Protein AF-A0A2S2PI13-F1 (afdb_monomer)

Sec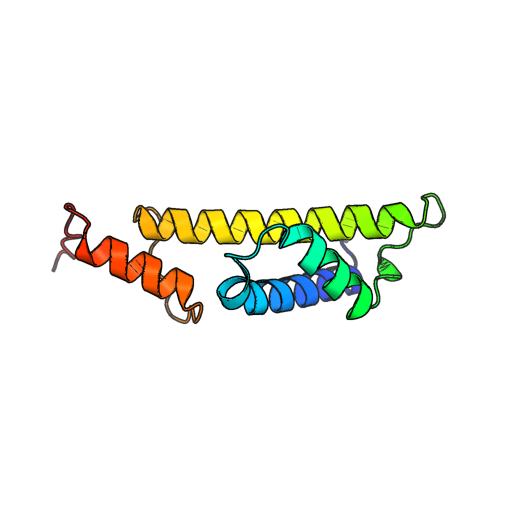ondary structure (DSSP, 8-state):
--PSPHHHHHHHHHHHHHHHHHHHHHTTSTTHHHHHHHHHHHHS--GGG--TTS-HHHHHHHHHHHHHHHHHHHHHHHHHHHTTSSPPPTT---HHHHHHHHHHHHH-SS------

Foldseek 3Di:
DPPDDPVVVVLLVVLLVVLLVCCLPCVVPDPVLVVSLVVSVVPDDLVVQDDPVDDPVSSSVVSSVSSVVSNVVVVVLLVCLLVVVDDDDDPDPRVSSVVSNVNCCVPPPDDPPPDD

Radius of gyration: 17.88 Å; Cα contacts (8 Å, |Δi|>4): 75; chains: 1; bounding box: 48×21×48 Å

Solvent-accessible surface area (backbone atoms only — not comparable to full-atom values): 6986 Å² total; per-residue (Å²): 133,88,75,76,52,71,67,58,53,51,51,53,49,53,51,50,53,52,51,63,65,45,40,75,80,42,70,86,48,87,63,46,66,62,53,51,37,54,51,47,64,72,74,42,88,55,70,87,56,57,46,97,93,50,61,81,62,49,34,55,49,53,48,42,54,54,48,50,51,53,53,51,51,52,54,51,49,37,53,28,18,46,67,62,77,40,79,86,58,92,87,69,79,54,64,57,50,50,49,26,36,52,49,24,67,73,69,45,89,72,72,80,75,75,77,130

Structure (mmCIF, N/CA/C/O backbone):
data_AF-A0A2S2PI13-F1
#
_entry.id   AF-A0A2S2PI13-F1
#
loop_
_atom_site.group_PDB
_atom_site.id
_atom_site.type_symbol
_atom_site.label_atom_id
_atom_site.label_alt_id
_atom_site.label_comp_id
_atom_site.label_asym_id
_atom_site.label_entity_id
_atom_site.label_seq_id
_atom_site.pdbx_PDB_ins_code
_atom_site.Cartn_x
_atom_site.Cartn_y
_atom_site.Cartn_z
_atom_site.occupancy
_atom_site.B_iso_or_equiv
_atom_site.auth_seq_id
_atom_site.auth_comp_id
_atom_site.auth_asym_id
_atom_site.auth_atom_id
_atom_site.pdbx_PDB_model_num
ATOM 1 N N . LEU A 1 1 ? -10.582 -1.762 -27.169 1.00 46.69 1 LEU A N 1
ATOM 2 C CA . LEU A 1 1 ? -9.377 -1.408 -26.379 1.00 46.69 1 LEU A CA 1
ATOM 3 C C . LEU A 1 1 ? -9.307 -2.293 -25.131 1.00 46.69 1 LEU A C 1
ATOM 5 O O . LEU A 1 1 ? -10.046 -2.048 -24.188 1.00 46.69 1 LEU A O 1
ATOM 9 N N . LYS A 1 2 ? -8.487 -3.358 -25.120 1.00 56.34 2 LYS A N 1
ATOM 10 C CA . LYS A 1 2 ? -8.258 -4.179 -23.910 1.00 56.34 2 LYS A CA 1
ATOM 11 C C . LYS A 1 2 ? -7.156 -3.530 -23.069 1.00 56.34 2 LYS A C 1
ATOM 13 O O . LYS A 1 2 ? -6.013 -3.971 -23.063 1.00 56.34 2 LYS A O 1
ATOM 18 N N . TYR A 1 3 ? -7.515 -2.426 -22.426 1.00 60.00 3 TYR A N 1
ATOM 19 C CA . TYR A 1 3 ? -6.678 -1.706 -21.476 1.00 60.00 3 TYR A CA 1
ATOM 20 C C . TYR A 1 3 ? -7.079 -2.096 -20.042 1.00 60.00 3 TYR A C 1
ATOM 22 O O . TYR A 1 3 ? -8.279 -2.211 -19.783 1.00 60.00 3 TYR A O 1
ATOM 30 N N . PRO A 1 4 ? -6.141 -2.269 -19.094 1.00 72.38 4 PRO A N 1
ATOM 31 C CA . PRO A 1 4 ? -4.697 -2.422 -19.269 1.00 72.38 4 PRO A CA 1
ATOM 32 C C . PRO A 1 4 ? -4.262 -3.890 -19.478 1.00 72.38 4 PRO A C 1
ATOM 34 O O . PRO A 1 4 ? -4.993 -4.838 -19.163 1.00 72.38 4 PRO A O 1
ATOM 37 N N . ALA A 1 5 ? -3.037 -4.075 -19.989 1.00 82.50 5 ALA A N 1
ATOM 38 C CA . ALA A 1 5 ? -2.420 -5.383 -20.222 1.00 82.50 5 ALA A CA 1
ATOM 39 C C . ALA A 1 5 ? -2.393 -6.253 -18.948 1.00 82.50 5 ALA A C 1
ATOM 41 O O . ALA A 1 5 ?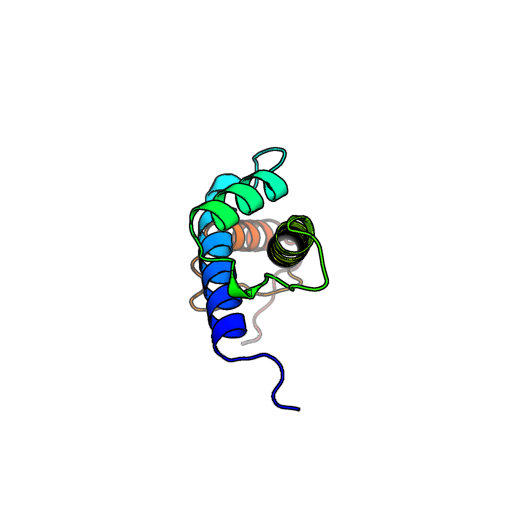 -2.300 -5.751 -17.826 1.00 82.50 5 ALA A O 1
ATOM 42 N N . GLN A 1 6 ? -2.463 -7.580 -19.103 1.00 85.38 6 GLN A N 1
ATOM 43 C CA . GLN A 1 6 ? -2.479 -8.516 -17.968 1.00 85.38 6 GLN A CA 1
ATOM 44 C C . GLN A 1 6 ? -1.258 -8.353 -17.055 1.00 85.38 6 GLN A C 1
ATOM 46 O O . GLN A 1 6 ? -1.407 -8.366 -15.837 1.00 85.38 6 GLN A O 1
ATOM 51 N N . GLN A 1 7 ? -0.077 -8.146 -17.634 1.00 84.38 7 GLN A N 1
ATOM 52 C CA . GLN A 1 7 ? 1.162 -7.970 -16.882 1.00 84.38 7 GLN A CA 1
ATOM 53 C C . GLN A 1 7 ? 1.123 -6.716 -15.992 1.00 84.38 7 GLN A C 1
ATOM 55 O O . GLN A 1 7 ? 1.387 -6.813 -14.797 1.00 84.38 7 GLN A O 1
ATOM 60 N N . PHE A 1 8 ? 0.639 -5.587 -16.523 1.00 86.31 8 PHE A N 1
ATOM 61 C CA . PHE A 1 8 ? 0.435 -4.364 -15.741 1.00 86.31 8 PHE A CA 1
ATOM 62 C C . PHE A 1 8 ? -0.528 -4.588 -14.568 1.00 86.31 8 PHE A C 1
ATOM 64 O O . PHE A 1 8 ? -0.237 -4.199 -13.439 1.00 86.31 8 PHE A O 1
ATOM 71 N N . ARG A 1 9 ? -1.659 -5.271 -14.802 1.00 88.62 9 ARG A N 1
ATOM 72 C CA . ARG A 1 9 ? -2.616 -5.600 -13.729 1.00 88.62 9 ARG A CA 1
ATOM 73 C C . ARG A 1 9 ? -1.979 -6.459 -12.639 1.00 88.62 9 ARG A C 1
ATOM 75 O O . ARG A 1 9 ? -2.224 -6.216 -11.461 1.00 88.62 9 ARG A O 1
ATOM 82 N N . LEU A 1 10 ? -1.151 -7.432 -13.021 1.00 90.44 10 LEU A N 1
ATOM 83 C CA . LEU A 1 10 ? -0.417 -8.275 -12.077 1.00 90.44 10 LEU A CA 1
ATOM 84 C C . LEU A 1 10 ? 0.603 -7.466 -11.268 1.00 90.44 10 LEU A C 1
ATOM 86 O O . LEU A 1 10 ? 0.679 -7.647 -10.055 1.00 90.44 10 LEU A O 1
ATOM 90 N N . LEU A 1 11 ? 1.349 -6.560 -11.906 1.00 91.00 11 LEU A N 1
ATOM 91 C CA . LEU A 1 11 ? 2.292 -5.675 -11.221 1.00 91.00 11 LEU A CA 1
ATOM 92 C C . LEU A 1 11 ? 1.572 -4.784 -10.201 1.00 91.00 11 LEU A C 1
ATOM 94 O O . LEU A 1 11 ? 1.926 -4.791 -9.024 1.00 91.00 11 LEU A O 1
ATOM 98 N N . VAL A 1 12 ? 0.515 -4.082 -10.620 1.00 91.62 12 VAL A N 1
ATOM 99 C CA . VAL A 1 12 ? -0.274 -3.215 -9.729 1.00 91.62 12 VAL A CA 1
ATOM 100 C C . VAL A 1 12 ? -0.885 -4.013 -8.579 1.00 91.62 12 VAL A C 1
ATOM 102 O O . VAL A 1 12 ? -0.864 -3.553 -7.440 1.00 91.62 12 VAL A O 1
ATOM 105 N N . HIS A 1 13 ? -1.385 -5.224 -8.837 1.00 92.88 13 HIS A N 1
ATOM 106 C CA . HIS A 1 13 ? -1.921 -6.084 -7.784 1.00 92.88 13 HIS A CA 1
ATOM 107 C C . HIS A 1 13 ? -0.848 -6.482 -6.760 1.00 92.88 13 HIS A C 1
ATOM 109 O O . HIS A 1 13 ? -1.093 -6.389 -5.559 1.00 92.88 13 HIS A O 1
ATOM 115 N N . LYS A 1 14 ? 0.355 -6.865 -7.209 1.00 94.25 14 LYS A N 1
ATOM 116 C CA . LYS A 1 14 ? 1.482 -7.180 -6.316 1.00 94.25 14 LYS A CA 1
ATOM 117 C C . LYS A 1 14 ? 1.880 -5.976 -5.459 1.00 94.25 14 LYS A C 1
ATOM 119 O O . LYS A 1 14 ? 2.040 -6.127 -4.250 1.00 94.25 14 LYS A O 1
ATOM 124 N N . ILE A 1 15 ? 1.957 -4.787 -6.062 1.00 94.56 15 ILE A N 1
ATOM 125 C CA . ILE A 1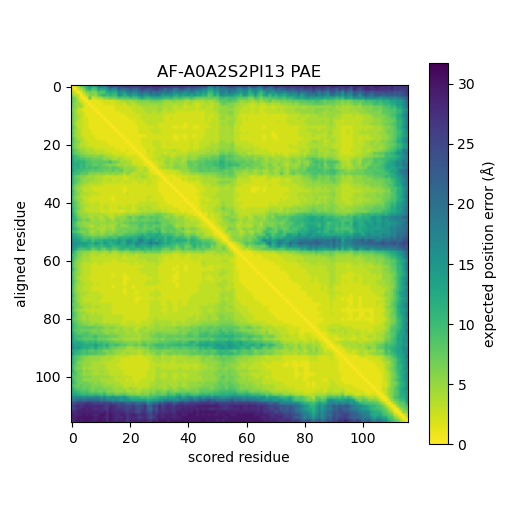 15 ? 2.222 -3.531 -5.346 1.00 94.56 15 ILE A CA 1
ATOM 126 C C . ILE A 1 15 ? 1.124 -3.267 -4.310 1.00 94.56 15 ILE A C 1
ATOM 128 O O . ILE A 1 15 ? 1.428 -2.964 -3.162 1.00 94.56 15 ILE A O 1
ATOM 132 N N . MET A 1 16 ? -0.148 -3.429 -4.681 1.00 93.81 16 MET A N 1
ATOM 133 C CA . MET A 1 16 ? -1.286 -3.230 -3.782 1.00 93.81 16 MET A CA 1
ATOM 134 C C . MET A 1 16 ? -1.244 -4.171 -2.575 1.00 93.81 16 MET A C 1
ATOM 136 O O . MET A 1 16 ? -1.435 -3.717 -1.447 1.00 93.81 16 MET A O 1
ATOM 140 N N . VAL A 1 17 ? -0.969 -5.459 -2.794 1.00 94.44 17 VAL A N 1
ATOM 141 C CA . VAL A 1 17 ? -0.835 -6.445 -1.711 1.00 94.44 17 VAL A CA 1
ATOM 142 C C . VAL A 1 17 ? 0.333 -6.083 -0.797 1.00 94.44 17 VAL A C 1
ATOM 144 O O . VAL A 1 17 ? 0.157 -6.049 0.419 1.00 94.44 17 VAL A O 1
ATOM 147 N N . TYR A 1 18 ? 1.493 -5.757 -1.369 1.00 95.19 18 TYR A N 1
ATOM 148 C CA . TYR A 1 18 ? 2.676 -5.376 -0.602 1.00 95.19 18 TYR A CA 1
ATOM 149 C C . TYR A 1 18 ? 2.425 -4.129 0.250 1.00 95.19 18 TYR A C 1
ATOM 151 O O . TYR A 1 18 ? 2.573 -4.169 1.469 1.00 95.19 18 TYR A O 1
ATOM 159 N N . VAL A 1 19 ? 1.967 -3.037 -0.367 1.00 93.94 19 VAL A N 1
ATOM 160 C CA . VAL A 1 19 ? 1.669 -1.778 0.327 1.00 93.94 19 VAL A CA 1
ATO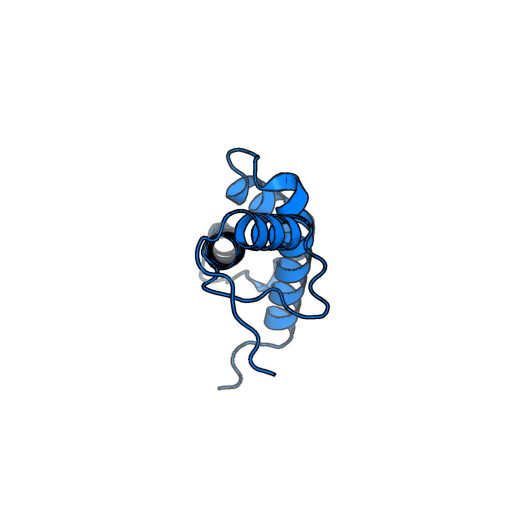M 161 C C . VAL A 1 19 ? 0.620 -1.999 1.418 1.00 93.94 19 VAL A C 1
ATOM 163 O O . VAL A 1 19 ? 0.807 -1.541 2.542 1.00 93.94 19 VAL A O 1
ATOM 166 N N . GLY A 1 20 ? -0.441 -2.762 1.138 1.00 92.56 20 GLY A N 1
ATOM 167 C CA . GLY A 1 20 ? -1.471 -3.093 2.125 1.00 92.56 20 GLY A CA 1
ATOM 168 C C . GLY A 1 20 ? -0.944 -3.864 3.342 1.00 92.56 20 GLY A C 1
ATOM 169 O O . GLY A 1 20 ? -1.440 -3.660 4.446 1.00 92.56 20 GLY A O 1
ATOM 170 N N . GLN A 1 21 ? 0.076 -4.709 3.168 1.00 92.81 21 GLN A N 1
ATOM 171 C CA . GLN A 1 21 ? 0.736 -5.418 4.271 1.00 92.81 21 GLN A CA 1
ATOM 172 C C . GLN A 1 21 ? 1.679 -4.512 5.077 1.00 92.81 21 GLN A C 1
ATOM 174 O O . GLN A 1 21 ? 1.793 -4.683 6.289 1.00 92.81 21 GLN A O 1
ATOM 179 N N . GLN A 1 22 ? 2.343 -3.552 4.426 1.00 93.12 22 GLN A N 1
ATOM 180 C CA . GLN A 1 22 ? 3.295 -2.646 5.081 1.00 93.12 22 GLN A CA 1
ATOM 181 C C . GLN A 1 22 ? 2.618 -1.478 5.809 1.00 93.12 22 GLN A C 1
ATOM 183 O O . GLN A 1 22 ? 3.144 -0.969 6.796 1.00 93.12 22 GLN A O 1
ATOM 188 N N . LEU A 1 23 ? 1.457 -1.025 5.333 1.00 92.19 23 LEU A N 1
ATOM 189 C CA . LEU A 1 23 ? 0.797 0.168 5.862 1.00 92.19 23 LEU A CA 1
ATOM 190 C C . LEU A 1 23 ? 0.483 0.087 7.363 1.00 92.19 23 LEU A C 1
ATOM 192 O O . LEU A 1 23 ? 0.864 1.016 8.073 1.00 92.19 23 LEU A O 1
ATOM 196 N N . PRO A 1 24 ? -0.115 -0.996 7.895 1.00 91.25 24 PRO A N 1
ATOM 197 C CA . PRO A 1 24 ? -0.423 -1.080 9.320 1.00 91.25 24 PRO A CA 1
ATOM 198 C C . PRO A 1 24 ? 0.792 -0.937 10.245 1.00 91.25 24 PRO A C 1
ATOM 200 O O . PRO A 1 24 ? 0.649 -0.428 11.354 1.00 91.25 24 PRO A O 1
ATOM 203 N N . SER A 1 25 ? 1.974 -1.385 9.810 1.00 89.25 25 SER A N 1
ATOM 204 C CA . SER A 1 25 ? 3.201 -1.327 10.609 1.00 89.25 25 SER A CA 1
ATOM 205 C C . SER A 1 25 ? 3.998 -0.045 10.390 1.00 89.25 25 SER A C 1
ATOM 207 O O . SER A 1 25 ? 4.642 0.418 11.325 1.00 89.25 25 SER A O 1
ATOM 209 N N . LYS A 1 26 ? 3.951 0.554 9.195 1.00 86.81 26 LYS A N 1
ATOM 210 C CA . LYS A 1 26 ? 4.792 1.707 8.835 1.00 86.81 26 LYS A CA 1
ATOM 211 C C . LYS A 1 26 ? 4.053 3.045 8.794 1.00 86.81 26 LYS A C 1
ATOM 213 O O . LYS A 1 26 ? 4.713 4.070 8.691 1.00 86.81 26 LYS A O 1
ATOM 218 N N . CYS A 1 27 ? 2.717 3.096 8.873 1.00 82.81 27 CYS A N 1
ATOM 219 C CA . CYS A 1 27 ? 1.946 4.327 8.599 1.00 82.81 27 CYS A CA 1
ATOM 220 C C . CYS A 1 27 ? 2.319 5.553 9.449 1.00 82.81 27 CYS A C 1
ATOM 222 O O . CYS A 1 27 ? 1.992 6.673 9.070 1.00 82.81 27 CYS A O 1
ATOM 224 N N . HIS A 1 28 ? 2.965 5.352 10.597 1.00 81.00 28 HIS A N 1
ATOM 225 C CA . HIS A 1 28 ? 3.421 6.417 11.487 1.00 81.00 28 HIS A CA 1
ATOM 226 C C . HIS A 1 28 ? 4.771 7.030 11.068 1.00 81.00 28 HIS A C 1
ATOM 228 O O . HIS A 1 28 ? 5.161 8.067 11.598 1.00 81.00 28 HIS A O 1
ATOM 234 N N . SER A 1 29 ? 5.498 6.403 10.141 1.00 85.56 29 SER A N 1
ATOM 235 C CA . SER A 1 29 ? 6.805 6.866 9.685 1.00 85.56 29 SER A CA 1
ATOM 236 C C . SER A 1 29 ? 6.678 8.090 8.774 1.00 85.56 29 SER A C 1
ATOM 238 O O . SER A 1 29 ? 5.958 8.078 7.770 1.00 85.56 29 SER A O 1
ATOM 240 N N . LEU A 1 30 ? 7.431 9.145 9.094 1.00 84.62 30 LEU A N 1
ATOM 241 C CA . LEU A 1 30 ? 7.597 10.296 8.207 1.00 84.62 30 LEU A CA 1
ATOM 242 C C . LEU A 1 30 ? 8.212 9.839 6.876 1.00 84.62 30 LEU A C 1
ATOM 244 O O . LEU A 1 30 ? 9.137 9.033 6.854 1.00 84.62 30 LEU A O 1
ATOM 248 N N . GLY A 1 31 ? 7.685 10.345 5.760 1.00 86.00 31 GLY A N 1
ATOM 249 C CA . GLY A 1 31 ? 8.197 10.000 4.430 1.00 86.00 31 GLY A CA 1
ATOM 250 C C . GLY A 1 31 ? 7.834 8.593 3.934 1.00 86.00 31 GLY A C 1
ATOM 251 O O . GLY A 1 31 ? 8.459 8.113 2.990 1.00 86.00 31 GLY A O 1
ATOM 252 N N . ILE A 1 32 ? 6.812 7.935 4.505 1.00 88.94 32 ILE A N 1
ATOM 253 C CA . ILE A 1 32 ? 6.393 6.579 4.096 1.00 88.94 32 ILE A CA 1
ATOM 254 C C . ILE A 1 32 ? 6.174 6.422 2.583 1.00 88.94 32 ILE A C 1
ATOM 256 O O . ILE A 1 32 ? 6.484 5.373 2.028 1.00 88.94 32 ILE A O 1
ATOM 260 N N . GLY A 1 33 ? 5.667 7.452 1.900 1.00 88.31 33 GLY A N 1
ATOM 261 C CA . GLY A 1 33 ? 5.447 7.400 0.455 1.00 88.31 33 GLY A CA 1
ATOM 262 C C . GLY A 1 33 ? 6.737 7.139 -0.322 1.00 88.31 33 GLY A C 1
ATOM 263 O O . GLY A 1 33 ? 6.774 6.233 -1.149 1.00 88.31 33 GLY A O 1
ATOM 264 N N . ASP A 1 34 ? 7.804 7.884 -0.028 1.00 90.25 34 ASP A N 1
ATOM 265 C CA . ASP A 1 34 ? 9.086 7.715 -0.717 1.00 90.25 34 ASP A CA 1
ATOM 266 C C . ASP A 1 34 ? 9.800 6.425 -0.272 1.00 90.25 34 ASP A C 1
ATOM 268 O O . ASP A 1 34 ? 10.421 5.757 -1.099 1.00 90.25 34 ASP A O 1
ATOM 272 N N . LEU A 1 35 ? 9.637 6.013 0.992 1.00 92.06 35 LEU A N 1
ATOM 273 C CA . LEU A 1 35 ? 10.128 4.720 1.484 1.00 92.06 35 LEU A CA 1
ATOM 274 C C . LEU A 1 35 ? 9.501 3.556 0.704 1.00 92.06 35 LEU A C 1
ATOM 276 O O . LEU A 1 35 ? 10.222 2.723 0.158 1.00 92.06 35 LEU A O 1
ATOM 280 N N . LEU A 1 36 ? 8.172 3.537 0.576 1.00 93.44 36 LEU A N 1
ATOM 281 C CA . LEU A 1 36 ? 7.458 2.506 -0.179 1.00 93.44 36 LEU A CA 1
ATOM 282 C C . LEU A 1 36 ? 7.813 2.538 -1.670 1.00 93.44 36 LEU A C 1
ATOM 284 O O . LEU A 1 36 ? 7.894 1.481 -2.289 1.00 93.44 36 LEU A O 1
ATOM 288 N N . VAL A 1 37 ? 8.037 3.722 -2.258 1.00 93.19 37 VAL A N 1
ATOM 289 C CA . VAL A 1 37 ? 8.492 3.843 -3.656 1.00 93.19 37 VAL A CA 1
ATOM 290 C C . VAL A 1 37 ? 9.826 3.143 -3.843 1.00 93.19 37 VAL A C 1
ATOM 292 O O . VAL A 1 37 ? 9.962 2.347 -4.770 1.00 93.19 37 VAL A O 1
ATOM 295 N N . ASN A 1 38 ? 10.790 3.404 -2.964 1.00 92.12 38 ASN A N 1
ATOM 296 C CA . ASN A 1 38 ? 12.108 2.789 -3.054 1.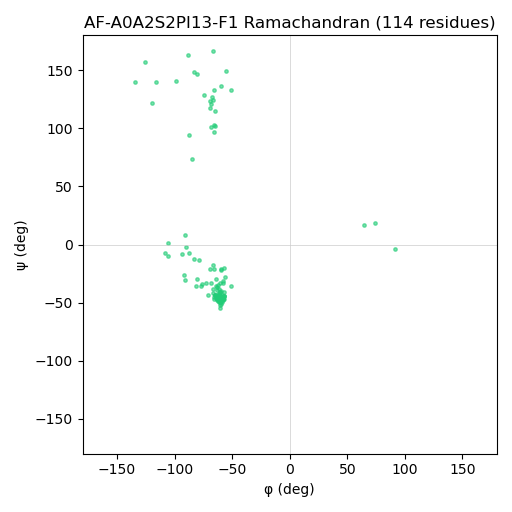00 92.12 38 ASN A CA 1
ATOM 297 C C . ASN A 1 38 ? 12.032 1.267 -2.850 1.00 92.12 38 ASN A C 1
ATOM 299 O O . ASN A 1 38 ? 12.619 0.524 -3.632 1.00 92.12 38 ASN A O 1
ATOM 303 N N . GLU A 1 39 ? 11.255 0.797 -1.868 1.00 93.31 39 GLU A N 1
ATOM 304 C CA . GLU A 1 39 ? 11.041 -0.639 -1.632 1.00 93.31 39 GLU A CA 1
ATOM 305 C C . GLU A 1 39 ? 10.389 -1.326 -2.841 1.00 93.31 39 GLU A C 1
ATOM 307 O O . GLU A 1 39 ? 10.848 -2.379 -3.277 1.00 93.31 39 GLU A O 1
ATOM 312 N N . VAL A 1 40 ? 9.358 -0.720 -3.437 1.00 92.88 40 VAL A N 1
ATOM 313 C CA . VAL A 1 40 ? 8.677 -1.274 -4.617 1.00 92.88 40 VAL A CA 1
ATOM 314 C C . VAL A 1 40 ? 9.602 -1.322 -5.831 1.00 92.88 40 VAL A C 1
ATOM 316 O O . VAL A 1 40 ? 9.628 -2.333 -6.530 1.00 92.88 40 VAL A O 1
ATOM 319 N N . MET A 1 41 ? 10.374 -0.262 -6.074 1.00 90.69 41 MET A N 1
ATOM 320 C CA . MET A 1 41 ? 11.340 -0.218 -7.175 1.00 90.69 41 MET A CA 1
ATOM 321 C C . MET A 1 41 ? 12.466 -1.249 -7.007 1.00 90.69 41 MET A C 1
ATOM 323 O O . MET A 1 41 ? 12.992 -1.725 -8.008 1.00 90.69 41 MET A O 1
ATOM 327 N N . ALA A 1 42 ? 12.823 -1.603 -5.766 1.00 91.50 42 ALA A N 1
ATOM 328 C CA . ALA A 1 42 ? 13.832 -2.618 -5.469 1.00 91.50 42 ALA A CA 1
ATOM 329 C C . ALA A 1 42 ? 13.288 -4.058 -5.544 1.00 91.50 42 ALA A C 1
ATOM 331 O O . ALA A 1 42 ? 14.010 -4.967 -5.944 1.00 91.50 42 ALA A O 1
ATOM 332 N N . LEU A 1 43 ? 12.031 -4.278 -5.147 1.00 92.38 43 LEU A N 1
ATOM 333 C CA . LEU A 1 43 ? 11.440 -5.617 -5.021 1.00 92.38 43 LEU A CA 1
ATOM 334 C C . LEU A 1 43 ? 10.718 -6.105 -6.279 1.00 92.38 43 LEU A C 1
ATOM 336 O O . LEU A 1 43 ? 10.570 -7.314 -6.470 1.00 92.38 43 LEU A O 1
ATOM 340 N N . PHE A 1 44 ? 10.224 -5.196 -7.119 1.00 90.75 44 PHE A N 1
ATOM 341 C CA . PHE A 1 44 ? 9.425 -5.549 -8.287 1.00 90.75 44 PHE A CA 1
ATOM 342 C C . PHE A 1 44 ? 10.119 -5.148 -9.583 1.00 90.75 44 PHE A C 1
ATOM 344 O O . PHE A 1 44 ? 10.667 -4.055 -9.705 1.00 90.75 44 PHE A O 1
ATOM 351 N N . ASP A 1 45 ? 10.025 -6.019 -10.589 1.00 86.25 45 ASP A N 1
ATOM 352 C CA . ASP A 1 45 ? 10.443 -5.671 -11.941 1.00 86.25 45 ASP A CA 1
ATOM 353 C C . ASP A 1 45 ? 9.488 -4.621 -12.529 1.00 86.25 45 ASP A C 1
ATOM 355 O O . ASP A 1 45 ? 8.374 -4.919 -12.970 1.00 86.25 45 ASP A O 1
ATOM 359 N N . THR A 1 46 ? 9.936 -3.368 -12.506 1.00 81.44 46 THR A N 1
ATOM 360 C CA . THR A 1 46 ? 9.199 -2.213 -13.022 1.00 81.44 46 THR A CA 1
ATOM 361 C C . THR A 1 46 ? 9.517 -1.915 -14.487 1.00 81.44 46 THR A C 1
ATOM 363 O O . THR A 1 46 ? 9.005 -0.933 -15.023 1.00 81.44 46 THR A O 1
ATOM 366 N N . LYS A 1 47 ? 10.269 -2.780 -15.191 1.00 78.12 47 LYS A N 1
ATOM 367 C CA . LYS A 1 47 ? 10.548 -2.627 -16.633 1.00 78.12 47 LYS A CA 1
ATOM 368 C C . LYS A 1 47 ? 9.279 -2.543 -17.477 1.00 78.12 47 LYS A C 1
ATOM 370 O O . LYS A 1 47 ? 9.277 -1.890 -18.509 1.00 78.12 47 LYS A O 1
ATOM 375 N N . GLN A 1 48 ? 8.178 -3.141 -17.026 1.00 76.50 48 GLN A N 1
ATOM 376 C CA . GLN A 1 48 ? 6.878 -3.050 -17.707 1.00 76.50 48 GLN A CA 1
ATOM 377 C C . GLN A 1 48 ? 6.276 -1.636 -17.705 1.00 76.50 48 GLN A C 1
ATOM 379 O O . GLN A 1 48 ? 5.353 -1.364 -18.468 1.00 76.50 48 GLN A O 1
ATOM 384 N N . LEU A 1 49 ? 6.759 -0.755 -16.827 1.00 77.69 49 LEU A N 1
ATOM 385 C CA . LEU A 1 49 ? 6.376 0.656 -16.768 1.00 77.69 49 LEU A CA 1
ATOM 386 C C . LEU A 1 49 ? 7.324 1.544 -17.583 1.00 77.69 49 LEU A C 1
ATOM 388 O O . LEU A 1 49 ? 7.051 2.733 -17.746 1.00 77.69 49 LEU A O 1
ATOM 392 N N . HIS A 1 50 ? 8.429 0.980 -18.081 1.00 79.38 50 HIS A N 1
ATOM 393 C CA . HIS A 1 50 ? 9.363 1.704 -18.921 1.00 79.38 50 HIS A CA 1
ATOM 394 C C . HIS A 1 50 ? 8.689 2.063 -20.243 1.00 79.38 50 HIS A C 1
ATOM 396 O O . HIS A 1 50 ? 8.057 1.229 -20.895 1.00 79.38 50 HIS A O 1
ATOM 402 N N . CYS A 1 51 ? 8.846 3.316 -20.648 1.00 75.25 51 CYS A N 1
ATOM 403 C CA . CYS A 1 51 ? 8.398 3.787 -21.940 1.00 75.25 51 CYS A CA 1
ATOM 404 C C . CYS A 1 51 ? 9.621 4.302 -22.700 1.00 75.25 51 CYS A C 1
ATOM 406 O O . CYS A 1 51 ? 10.235 5.243 -22.216 1.00 75.25 51 CYS A O 1
ATOM 408 N N . PRO A 1 52 ? 9.945 3.770 -23.892 1.00 77.75 52 PRO A N 1
ATOM 409 C CA . PRO A 1 52 ? 11.100 4.230 -24.670 1.00 77.75 52 PRO A CA 1
ATOM 410 C C . PRO A 1 52 ? 11.045 5.716 -25.053 1.00 77.75 52 PRO A C 1
ATOM 412 O O . PRO A 1 52 ? 12.064 6.315 -25.369 1.00 77.75 52 PRO A O 1
ATOM 415 N N . GLN A 1 53 ? 9.843 6.303 -25.058 1.00 81.31 53 GLN A N 1
ATOM 416 C CA . GLN A 1 53 ? 9.608 7.714 -25.374 1.00 81.31 53 GLN A CA 1
ATOM 417 C C . GLN A 1 53 ? 9.727 8.640 -24.155 1.00 81.31 53 GLN A C 1
ATOM 419 O O . GLN A 1 53 ? 9.663 9.856 -24.311 1.00 81.31 53 GLN A O 1
ATOM 424 N N . HIS A 1 54 ? 9.870 8.088 -22.948 1.00 78.69 54 HIS A N 1
ATOM 425 C CA . HIS A 1 54 ? 9.978 8.854 -21.712 1.00 78.69 54 HIS A CA 1
ATOM 426 C C . HIS A 1 54 ? 11.246 8.456 -20.947 1.00 78.69 54 HIS A C 1
ATOM 428 O O . HIS A 1 54 ? 11.794 7.373 -21.130 1.00 78.69 54 HIS A O 1
ATOM 434 N N . ASP A 1 55 ? 11.729 9.347 -20.085 1.00 74.00 55 ASP A N 1
ATOM 435 C CA . ASP A 1 55 ? 12.927 9.094 -19.287 1.00 74.00 55 ASP A CA 1
ATOM 436 C C . ASP A 1 55 ? 12.730 7.967 -18.250 1.00 74.00 55 ASP A C 1
ATOM 438 O O . ASP A 1 55 ? 11.614 7.556 -17.920 1.00 74.00 55 ASP A O 1
ATOM 442 N N . GLU A 1 56 ? 13.829 7.482 -17.668 1.00 68.50 56 GLU A N 1
ATOM 443 C CA . GLU A 1 56 ? 13.784 6.524 -16.552 1.00 68.50 56 GLU A CA 1
ATOM 444 C C . GLU A 1 56 ? 13.031 7.073 -15.322 1.00 68.50 56 GLU A C 1
ATOM 446 O O . GLU A 1 56 ? 12.513 6.307 -14.502 1.00 68.50 56 GLU A O 1
ATOM 451 N N . GLN A 1 57 ? 12.900 8.400 -15.198 1.00 79.56 57 GLN A N 1
ATOM 452 C CA . GLN A 1 57 ? 12.122 9.018 -14.125 1.00 79.56 57 GLN A CA 1
ATOM 453 C C . GLN A 1 57 ? 10.619 8.765 -14.288 1.00 79.56 57 GLN A C 1
ATOM 455 O O . GLN A 1 57 ? 9.884 8.831 -13.300 1.00 79.56 57 GLN A O 1
ATOM 460 N N . TYR A 1 58 ? 10.147 8.443 -15.493 1.00 84.06 58 TYR A N 1
ATOM 461 C CA . TYR A 1 58 ? 8.750 8.133 -15.770 1.00 84.06 58 TYR A CA 1
ATOM 462 C C . TYR A 1 58 ? 8.264 6.906 -14.995 1.00 84.06 58 TYR A C 1
ATOM 464 O O . TYR A 1 58 ? 7.222 6.966 -14.338 1.00 84.06 58 TYR A O 1
ATOM 472 N N . THR A 1 59 ? 9.063 5.835 -14.959 1.00 86.69 59 THR A N 1
ATOM 473 C CA . THR A 1 59 ? 8.772 4.641 -14.151 1.00 86.69 59 THR A CA 1
ATOM 474 C C . THR A 1 59 ? 8.614 5.008 -12.679 1.00 86.69 59 THR A C 1
ATOM 476 O O . THR A 1 59 ? 7.627 4.641 -12.039 1.00 86.69 59 THR A O 1
ATOM 479 N N . LYS A 1 60 ? 9.546 5.807 -12.143 1.00 88.44 60 LYS A N 1
ATOM 480 C CA . LYS A 1 60 ? 9.488 6.267 -10.751 1.00 88.44 60 LYS A CA 1
ATOM 481 C C . LYS A 1 60 ? 8.251 7.130 -10.489 1.00 88.44 60 LYS A C 1
ATOM 483 O O . LYS A 1 60 ? 7.624 6.980 -9.442 1.00 88.44 60 LYS A O 1
ATOM 488 N N . LYS A 1 61 ? 7.869 8.001 -11.431 1.00 89.88 61 LYS A N 1
ATOM 489 C CA . LYS A 1 61 ? 6.658 8.835 -11.343 1.00 89.88 61 LYS A CA 1
ATOM 490 C C . LYS A 1 61 ? 5.393 7.978 -11.303 1.00 89.88 61 LYS A C 1
ATOM 492 O O . LYS A 1 61 ? 4.580 8.184 -10.407 1.00 89.88 61 LYS A O 1
ATOM 497 N N . ILE A 1 62 ? 5.253 6.986 -12.188 1.00 89.75 62 ILE A N 1
ATOM 498 C CA . ILE A 1 62 ? 4.100 6.068 -12.175 1.00 89.75 62 ILE A CA 1
ATOM 499 C C . ILE A 1 62 ? 4.036 5.302 -10.854 1.00 89.75 62 ILE A C 1
ATOM 501 O O . ILE A 1 62 ? 2.987 5.276 -10.208 1.00 89.75 62 ILE A O 1
ATOM 505 N N . THR A 1 63 ? 5.154 4.709 -10.428 1.00 91.56 63 THR A N 1
ATOM 506 C CA . THR A 1 63 ? 5.231 3.976 -9.160 1.00 91.56 63 THR A CA 1
ATOM 507 C C . THR A 1 63 ? 4.830 4.869 -7.987 1.00 91.56 63 THR A C 1
ATOM 509 O O . THR A 1 63 ? 4.012 4.467 -7.157 1.00 91.56 63 THR A O 1
ATOM 512 N N . LYS A 1 64 ? 5.318 6.116 -7.957 1.00 93.88 64 LYS A N 1
ATOM 513 C CA . LYS A 1 64 ? 4.924 7.114 -6.956 1.00 93.88 64 LYS A CA 1
ATOM 514 C C . LYS A 1 64 ? 3.425 7.394 -6.993 1.00 93.88 64 LYS A C 1
ATOM 516 O O . LYS A 1 64 ? 2.793 7.341 -5.944 1.00 93.88 64 LYS A O 1
ATOM 521 N N . SER A 1 65 ? 2.834 7.612 -8.166 1.00 93.06 65 SER A N 1
ATOM 522 C CA . SER A 1 65 ? 1.389 7.832 -8.300 1.00 93.06 65 SER A CA 1
ATOM 523 C C . SER A 1 65 ? 0.560 6.651 -7.787 1.00 93.06 65 SER A C 1
ATOM 525 O O . SER A 1 65 ? -0.405 6.864 -7.053 1.00 93.06 65 SER A O 1
ATOM 527 N N . ILE A 1 66 ? 0.949 5.413 -8.117 1.00 93.38 66 ILE A N 1
ATOM 528 C CA . ILE A 1 66 ? 0.277 4.197 -7.631 1.00 93.38 66 ILE A CA 1
ATOM 529 C C . ILE A 1 66 ? 0.338 4.140 -6.102 1.00 93.38 66 ILE A C 1
ATOM 531 O O . ILE A 1 66 ? -0.686 3.962 -5.444 1.00 93.38 66 ILE A O 1
ATOM 535 N N . ILE A 1 67 ? 1.523 4.330 -5.526 1.00 94.44 67 ILE A N 1
ATOM 536 C CA . ILE A 1 67 ? 1.726 4.247 -4.077 1.00 94.44 67 ILE A CA 1
ATOM 537 C C . ILE A 1 67 ? 0.971 5.361 -3.356 1.00 94.44 67 ILE A C 1
ATOM 539 O O . ILE A 1 67 ? 0.266 5.082 -2.390 1.00 94.44 67 ILE A O 1
ATOM 543 N N . THR A 1 68 ? 1.038 6.602 -3.842 1.00 94.31 68 THR A N 1
ATOM 544 C CA . THR A 1 68 ? 0.271 7.721 -3.279 1.00 94.31 68 THR A CA 1
ATOM 545 C C . THR A 1 68 ? -1.226 7.425 -3.277 1.00 94.31 68 THR A C 1
ATOM 547 O O . THR A 1 68 ? -1.887 7.653 -2.264 1.00 94.31 68 THR A O 1
ATOM 550 N N . LEU A 1 69 ? -1.764 6.873 -4.369 1.00 95.06 69 LEU A N 1
ATOM 551 C CA . LEU A 1 69 ? -3.175 6.498 -4.441 1.00 95.06 69 LEU A CA 1
ATOM 552 C C . LEU A 1 69 ? -3.533 5.441 -3.388 1.00 95.06 69 LEU A C 1
ATOM 554 O O . LEU A 1 69 ? -4.523 5.604 -2.675 1.00 95.06 69 LEU A O 1
ATOM 558 N N . LEU A 1 70 ? -2.726 4.385 -3.266 1.00 94.69 70 LEU A N 1
ATOM 559 C CA . LEU A 1 70 ? -2.958 3.289 -2.322 1.00 94.69 70 LEU A CA 1
ATOM 560 C C . LEU A 1 70 ? -2.885 3.751 -0.862 1.00 94.69 70 LEU A C 1
ATOM 562 O O . LEU A 1 70 ? -3.774 3.433 -0.071 1.00 94.69 70 LEU A O 1
ATOM 566 N N . VAL A 1 71 ? -1.862 4.537 -0.517 1.00 93.25 71 VAL A N 1
ATOM 567 C CA . VAL A 1 71 ? -1.678 5.104 0.827 1.00 93.25 71 VAL A CA 1
ATOM 568 C C . VAL A 1 71 ? -2.857 6.012 1.178 1.00 93.25 71 VAL A C 1
ATOM 570 O O . VAL A 1 71 ? -3.478 5.842 2.227 1.00 93.25 71 VAL A O 1
ATOM 573 N N . ASN A 1 72 ? -3.224 6.934 0.282 1.00 93.19 72 ASN A N 1
ATOM 574 C CA . ASN A 1 72 ? -4.344 7.846 0.512 1.00 93.19 72 ASN A CA 1
ATOM 575 C C . ASN A 1 72 ? -5.664 7.093 0.662 1.00 93.19 72 ASN A C 1
ATOM 577 O O . ASN A 1 72 ? -6.438 7.384 1.573 1.00 93.19 72 ASN A O 1
ATOM 581 N N . HIS A 1 73 ? -5.911 6.103 -0.196 1.00 93.81 73 HIS A N 1
ATOM 582 C CA . HIS A 1 73 ? -7.101 5.268 -0.112 1.00 93.81 73 HIS A CA 1
ATOM 583 C C . HIS A 1 73 ? -7.196 4.558 1.244 1.00 93.81 73 HIS A C 1
ATOM 585 O O . HIS A 1 73 ? -8.237 4.615 1.900 1.00 93.81 73 HIS A O 1
ATOM 591 N N . TRP A 1 74 ? -6.096 3.960 1.704 1.00 94.50 74 TRP A N 1
ATOM 592 C CA . TRP A 1 74 ? -6.037 3.299 3.002 1.00 94.50 74 TRP A CA 1
ATOM 593 C C . TRP A 1 74 ? -6.275 4.270 4.169 1.00 94.50 74 TRP A C 1
ATOM 595 O O . TRP A 1 74 ? -7.093 3.989 5.045 1.00 94.50 74 TRP A O 1
ATOM 605 N N . CYS A 1 75 ? -5.652 5.452 4.153 1.00 92.50 75 CYS A N 1
ATOM 606 C CA . CYS A 1 75 ? -5.885 6.487 5.164 1.00 92.50 75 CYS A CA 1
ATOM 607 C C . CYS A 1 75 ? -7.349 6.952 5.176 1.00 92.50 75 CYS A C 1
ATOM 609 O O . CYS A 1 75 ? -7.959 7.110 6.237 1.00 92.50 75 CYS A O 1
ATOM 611 N N . CYS A 1 76 ? -7.946 7.152 3.999 1.00 94.75 76 CYS A N 1
ATOM 612 C CA . CYS A 1 76 ? -9.361 7.487 3.872 1.00 94.75 76 CYS A CA 1
ATOM 613 C C . CYS A 1 76 ? -10.257 6.389 4.454 1.00 94.75 76 CYS A C 1
ATOM 615 O O . CYS A 1 76 ? -11.239 6.704 5.126 1.00 94.75 76 CYS A O 1
ATOM 617 N N . ASP A 1 77 ? -9.925 5.121 4.230 1.00 94.12 77 ASP A N 1
ATOM 618 C CA . ASP A 1 77 ? -10.646 3.981 4.791 1.00 94.12 77 ASP A CA 1
ATOM 619 C C . ASP A 1 77 ? -10.597 3.952 6.320 1.00 94.12 77 ASP A C 1
ATOM 621 O O . ASP A 1 77 ? -11.645 3.851 6.963 1.00 94.12 77 ASP A O 1
ATOM 625 N N . VAL A 1 78 ? -9.407 4.102 6.906 1.00 94.44 78 VAL A N 1
ATOM 626 C CA . VAL A 1 78 ? -9.226 4.186 8.364 1.00 94.44 78 VAL A CA 1
ATOM 627 C C . VAL A 1 78 ? -10.044 5.349 8.933 1.00 94.44 78 VAL A C 1
ATOM 629 O O . VAL A 1 78 ? -10.809 5.176 9.882 1.00 94.44 78 VAL A O 1
ATOM 632 N N . ASN A 1 79 ? -9.981 6.521 8.298 1.00 94.88 79 ASN A N 1
ATOM 633 C CA . ASN A 1 79 ? -10.753 7.696 8.706 1.00 94.88 79 ASN A CA 1
ATOM 634 C C . ASN A 1 79 ? -12.269 7.487 8.596 1.00 94.88 79 ASN A C 1
ATOM 636 O O . ASN A 1 79 ? -13.031 7.973 9.436 1.00 94.88 79 ASN A O 1
ATOM 640 N N . ARG A 1 80 ? -12.739 6.767 7.573 1.00 94.56 80 ARG A N 1
ATOM 641 C CA . ARG A 1 80 ? -14.159 6.416 7.431 1.00 94.56 80 ARG A CA 1
ATOM 642 C C . ARG A 1 80 ? -14.611 5.468 8.538 1.00 94.56 80 ARG A C 1
ATOM 644 O O . ARG A 1 80 ? -15.718 5.659 9.037 1.00 94.56 80 ARG A O 1
ATOM 651 N N . LEU A 1 81 ? -13.773 4.513 8.947 1.00 94.25 81 LEU A N 1
ATOM 652 C CA . LEU A 1 81 ? -14.045 3.618 10.078 1.00 94.25 81 LEU A CA 1
ATOM 653 C C . LEU A 1 81 ? -1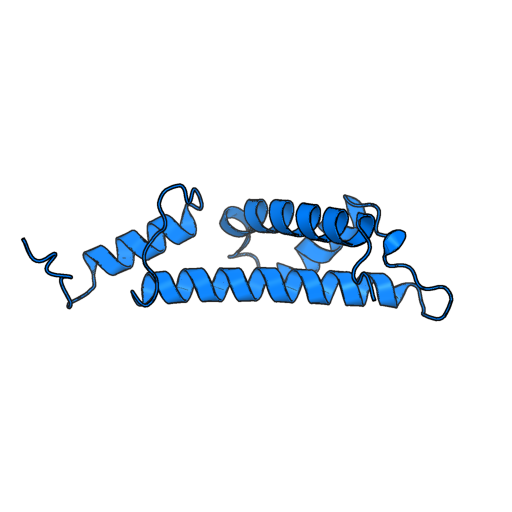4.103 4.386 11.405 1.00 94.25 81 LEU A C 1
ATOM 655 O O . LEU A 1 81 ? -15.077 4.238 12.138 1.00 94.25 81 LEU A O 1
ATOM 659 N N . LEU A 1 82 ? -13.136 5.275 11.668 1.00 92.81 82 LEU A N 1
ATOM 660 C CA . LEU A 1 82 ? -13.122 6.138 12.862 1.00 92.81 82 LEU A CA 1
ATOM 661 C C . LEU A 1 82 ? -14.374 7.016 12.978 1.00 92.81 82 LEU A C 1
ATOM 663 O O . LEU A 1 82 ? -14.842 7.304 14.076 1.00 92.81 82 LEU A O 1
ATOM 667 N N . ARG A 1 83 ? -14.925 7.447 11.840 1.00 91.56 83 ARG A N 1
ATOM 668 C CA . ARG A 1 83 ? -16.137 8.278 11.772 1.00 91.56 83 ARG A CA 1
ATOM 669 C C . ARG A 1 83 ? -17.432 7.467 11.676 1.00 91.56 83 ARG A C 1
ATOM 671 O O . ARG A 1 83 ? -18.499 8.069 11.579 1.00 91.56 83 ARG A O 1
ATOM 678 N N . GLY A 1 84 ? -17.354 6.137 11.619 1.00 89.56 84 GLY A N 1
ATOM 679 C CA . GLY A 1 84 ? -18.512 5.269 11.398 1.00 89.56 84 GLY A CA 1
ATOM 680 C C . GLY A 1 84 ? -19.187 5.426 10.034 1.00 89.56 84 GLY A C 1
ATOM 681 O O . GLY A 1 84 ? -20.323 5.002 9.864 1.00 89.56 84 GLY A O 1
ATOM 682 N N . LYS A 1 85 ? -18.516 6.043 9.053 1.00 91.56 85 LYS A N 1
ATOM 683 C CA . LYS A 1 85 ? -19.016 6.185 7.671 1.00 91.56 85 LYS A CA 1
ATOM 684 C C . LYS A 1 85 ? -18.850 4.905 6.848 1.00 91.56 85 LYS A C 1
ATOM 686 O O . LYS A 1 85 ? -19.392 4.805 5.753 1.00 91.56 85 LYS A O 1
ATOM 691 N N . ARG A 1 86 ? -18.068 3.955 7.356 1.00 89.75 86 ARG A N 1
ATOM 692 C CA . ARG A 1 86 ? -17.872 2.615 6.804 1.00 89.75 86 ARG A CA 1
ATOM 693 C C . ARG A 1 86 ? -17.959 1.609 7.948 1.00 89.75 86 ARG A C 1
ATOM 695 O O . ARG A 1 86 ? -17.434 1.867 9.028 1.00 89.75 86 ARG A O 1
ATOM 702 N N . MET A 1 87 ? -18.596 0.468 7.700 1.00 87.69 87 MET A N 1
ATOM 703 C CA . MET A 1 87 ? -18.559 -0.675 8.612 1.00 87.69 87 MET A CA 1
ATOM 704 C C . MET A 1 87 ? -17.292 -1.501 8.392 1.00 87.69 87 MET A C 1
ATOM 706 O O . MET A 1 87 ? -16.786 -1.596 7.271 1.00 87.69 87 MET A O 1
ATOM 710 N N . PHE A 1 88 ? -16.794 -2.116 9.461 1.00 90.12 88 PHE A N 1
ATOM 711 C CA . PHE A 1 88 ? -15.711 -3.084 9.356 1.00 90.12 88 PHE A CA 1
ATOM 712 C C . PHE A 1 88 ? -16.210 -4.328 8.614 1.00 90.12 88 PHE A C 1
ATOM 714 O O . PHE A 1 88 ? -17.258 -4.875 8.962 1.00 90.12 88 PHE A O 1
ATOM 721 N N . GLN A 1 89 ? -15.503 -4.733 7.560 1.00 89.06 89 GLN A N 1
ATOM 722 C CA . GLN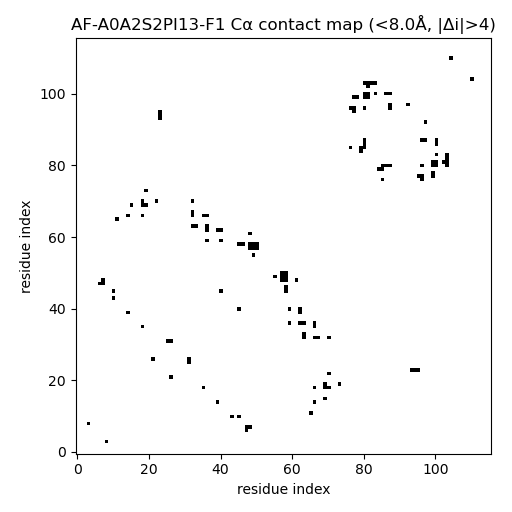 A 1 89 ? -15.941 -5.829 6.701 1.00 89.06 89 GLN A CA 1
ATOM 723 C C . GLN A 1 89 ? -15.602 -7.190 7.310 1.00 89.06 89 GLN A C 1
ATOM 725 O O . GLN A 1 89 ? -14.573 -7.370 7.965 1.00 89.06 89 GLN A O 1
ATOM 730 N N . GLN A 1 90 ? -16.463 -8.175 7.059 1.00 82.81 90 GLN A N 1
ATOM 731 C CA . GLN A 1 90 ? -16.203 -9.555 7.447 1.00 82.81 90 GLN A CA 1
ATOM 732 C C . GLN A 1 90 ? -15.013 -10.091 6.639 1.00 82.81 90 GLN A C 1
ATOM 734 O O . GLN A 1 90 ? -15.010 -10.028 5.414 1.00 82.81 90 GLN A O 1
ATOM 739 N N . GLY A 1 91 ? -13.984 -10.582 7.332 1.00 84.25 91 GLY A N 1
ATOM 740 C CA . GLY A 1 91 ? -12.743 -11.060 6.713 1.00 84.25 91 GLY A CA 1
ATOM 741 C C . GLY A 1 91 ? -11.638 -10.006 6.564 1.00 84.25 91 GLY A C 1
ATOM 742 O O . GLY A 1 91 ? -10.528 -10.369 6.176 1.00 84.25 91 GLY A O 1
ATOM 743 N N . GLU A 1 92 ? -11.879 -8.736 6.914 1.00 86.94 92 GLU A N 1
ATOM 744 C CA . GLU A 1 92 ? -10.816 -7.725 6.955 1.00 86.94 92 GLU A CA 1
ATOM 745 C C . GLU A 1 92 ? -9.851 -8.023 8.122 1.00 86.94 92 GLU A C 1
ATOM 747 O O . GLU A 1 92 ? -10.263 -8.163 9.275 1.00 86.94 92 GLU A O 1
ATOM 752 N N . LYS A 1 93 ? -8.554 -8.173 7.812 1.00 89.19 93 LYS A N 1
ATOM 753 C CA . LYS A 1 93 ? -7.501 -8.575 8.772 1.00 89.19 93 LYS A CA 1
ATOM 754 C C . LYS A 1 93 ? -6.574 -7.431 9.188 1.00 89.19 93 LYS A C 1
ATOM 756 O O . LYS A 1 93 ? -5.642 -7.651 9.954 1.00 89.19 93 LYS A O 1
ATOM 761 N N . ASP A 1 94 ? -6.817 -6.224 8.687 1.00 92.00 94 ASP A N 1
ATOM 762 C CA . ASP A 1 94 ? -5.993 -5.057 8.984 1.00 92.00 94 ASP A CA 1
ATOM 763 C C . ASP A 1 94 ? -6.177 -4.625 10.457 1.00 92.00 94 ASP A C 1
ATOM 765 O O . ASP A 1 94 ? -7.292 -4.259 10.861 1.00 92.00 94 ASP A O 1
ATOM 769 N N . PRO A 1 95 ? -5.110 -4.667 11.280 1.00 92.50 95 PRO A N 1
ATOM 770 C CA . PRO A 1 95 ? -5.216 -4.389 12.707 1.00 92.50 95 PRO A CA 1
ATOM 771 C C . PRO A 1 95 ? -5.541 -2.920 12.998 1.00 92.50 95 PRO A C 1
ATOM 773 O O . PRO A 1 95 ? -6.284 -2.645 13.940 1.00 92.50 95 PRO A O 1
ATOM 776 N N . ILE A 1 96 ? -5.068 -1.973 12.181 1.00 93.81 96 ILE A N 1
ATOM 777 C CA . ILE A 1 96 ? -5.337 -0.542 12.374 1.00 93.81 96 ILE A CA 1
ATOM 778 C C . ILE A 1 96 ? -6.794 -0.236 12.047 1.00 93.81 96 ILE A C 1
ATOM 780 O O . ILE A 1 96 ? -7.476 0.439 12.819 1.00 93.81 96 ILE A O 1
ATOM 784 N N . LYS A 1 97 ? -7.318 -0.793 10.953 1.00 94.25 97 LYS A N 1
ATOM 785 C CA . LYS A 1 97 ? -8.743 -0.667 10.615 1.00 94.25 97 LYS A CA 1
ATOM 786 C C . LYS A 1 97 ? -9.642 -1.290 11.688 1.00 94.25 97 LYS A C 1
ATOM 788 O O . LYS A 1 97 ? -10.678 -0.715 12.030 1.00 94.25 97 LYS A O 1
ATOM 793 N N . LYS A 1 98 ? -9.235 -2.424 12.273 1.00 93.81 98 LYS A N 1
ATOM 794 C CA . LYS A 1 98 ? -9.951 -3.049 13.397 1.00 93.81 98 LYS A CA 1
ATOM 795 C C . LYS A 1 98 ? -9.961 -2.137 14.625 1.00 93.81 98 LYS A C 1
ATOM 797 O O . LYS A 1 98 ? -11.019 -1.923 15.215 1.00 93.81 98 LYS A O 1
ATOM 802 N N . LEU A 1 99 ? -8.813 -1.564 14.987 1.00 93.12 99 LEU A N 1
ATOM 803 C CA . LEU A 1 99 ? -8.702 -0.619 16.101 1.00 93.12 99 LEU A CA 1
ATOM 804 C C . LEU A 1 99 ? -9.540 0.642 15.867 1.00 93.12 99 LEU A C 1
ATOM 806 O O . LEU A 1 99 ? -10.263 1.059 16.769 1.00 93.12 99 LEU A O 1
ATOM 810 N N . ALA A 1 100 ? -9.521 1.195 14.654 1.00 93.50 100 ALA A N 1
ATOM 811 C CA . ALA A 1 100 ? -10.353 2.330 14.266 1.00 93.50 100 ALA A CA 1
ATOM 812 C C . ALA A 1 100 ? -11.852 2.045 14.459 1.00 93.50 100 ALA A C 1
ATOM 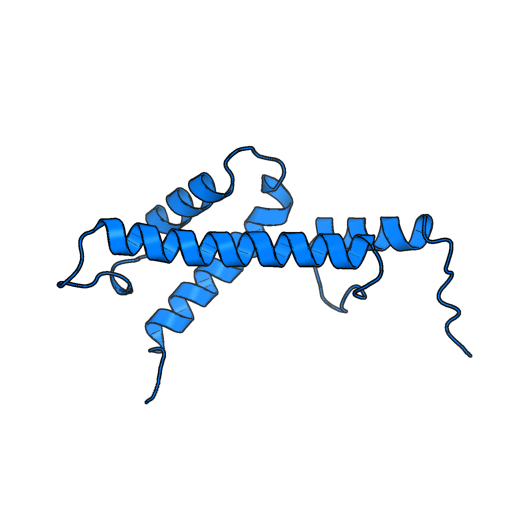814 O O . ALA A 1 100 ? -12.582 2.862 15.024 1.00 93.50 100 ALA A O 1
ATOM 815 N N . HIS A 1 101 ? -12.311 0.861 14.047 1.00 93.44 101 HIS A N 1
ATOM 816 C CA . HIS A 1 101 ? -13.696 0.442 14.243 1.00 93.44 101 HIS A CA 1
ATOM 817 C C . HIS A 1 101 ? -14.062 0.238 15.722 1.00 93.44 101 HIS A C 1
ATOM 819 O O . HIS A 1 101 ? -15.140 0.657 16.156 1.00 93.44 101 HIS A O 1
ATOM 825 N N . ILE A 1 102 ? -13.174 -0.376 16.513 1.00 92.50 102 ILE A N 1
ATOM 826 C CA . ILE A 1 102 ? -13.364 -0.539 17.964 1.00 92.50 102 ILE A CA 1
ATOM 827 C C . ILE A 1 102 ? -13.449 0.830 18.641 1.00 92.50 102 ILE A C 1
ATOM 829 O O . ILE A 1 102 ? -14.325 1.044 19.479 1.00 92.50 102 ILE A O 1
ATOM 833 N N . TRP A 1 103 ? -12.570 1.761 18.264 1.00 93.38 103 TRP A N 1
ATOM 834 C CA . TRP A 1 103 ? -12.572 3.117 18.799 1.00 93.38 103 TRP A CA 1
ATOM 835 C C . TRP A 1 103 ? -13.907 3.809 18.531 1.00 93.38 103 TRP A C 1
ATOM 837 O O . TRP A 1 103 ? -14.529 4.297 19.477 1.00 93.38 103 TRP A O 1
ATOM 847 N N . TYR A 1 104 ? -14.388 3.765 17.282 1.00 92.56 104 TYR A N 1
ATOM 848 C CA . TYR A 1 104 ? -15.698 4.305 16.923 1.00 92.56 104 TYR A CA 1
ATOM 849 C C . TYR A 1 104 ? -16.815 3.652 17.742 1.00 92.56 104 TYR A C 1
ATOM 851 O O . TYR A 1 104 ? -17.643 4.348 18.317 1.00 92.56 104 TYR A O 1
ATOM 859 N N . SER A 1 105 ? -16.815 2.324 17.865 1.00 89.19 105 SER A N 1
ATOM 860 C CA . SER A 1 105 ? -17.864 1.599 18.594 1.00 89.19 105 SER A CA 1
ATOM 861 C C . SER A 1 105 ? -17.916 1.963 20.081 1.00 89.19 105 SER A C 1
ATOM 863 O O . SER A 1 105 ? -19.000 2.023 20.654 1.00 89.19 105 SER A O 1
ATOM 865 N N . LYS A 1 106 ? -16.761 2.234 20.704 1.00 90.62 106 LYS A N 1
ATOM 866 C CA . LYS A 1 106 ? -16.673 2.632 22.118 1.00 90.62 106 LYS A CA 1
ATOM 867 C C . LYS A 1 106 ? -17.058 4.093 22.362 1.00 90.62 106 LYS A C 1
ATOM 869 O O . LYS A 1 106 ? -17.639 4.390 23.399 1.00 90.62 106 LYS A O 1
ATOM 874 N N . HIS A 1 107 ? -16.728 4.994 21.436 1.00 89.00 107 HIS A N 1
ATOM 875 C CA . HIS A 1 107 ? -16.843 6.445 21.648 1.00 89.00 107 HIS A CA 1
ATOM 876 C C . HIS A 1 107 ? -17.980 7.101 20.855 1.00 89.00 107 HIS A C 1
ATOM 878 O O . HIS A 1 107 ? -18.278 8.281 21.049 1.00 89.00 107 HIS A O 1
ATOM 884 N N . SER A 1 108 ? -18.639 6.366 19.959 1.00 82.88 108 SER A N 1
ATOM 885 C CA . SER A 1 108 ? -19.792 6.875 19.227 1.00 82.88 108 SER A CA 1
ATOM 886 C C . SER A 1 108 ? -20.974 7.070 20.172 1.00 82.88 108 SER A C 1
ATOM 888 O O . SER A 1 108 ? -21.503 6.122 20.749 1.00 82.88 108 SER A O 1
ATOM 890 N N . LYS A 1 109 ? -21.464 8.310 20.250 1.00 71.44 109 LYS A N 1
ATOM 891 C CA . LYS A 1 109 ? -22.745 8.636 20.902 1.00 71.44 109 LYS A CA 1
ATOM 892 C C . LYS A 1 109 ? -23.944 8.025 20.164 1.00 71.44 109 LYS A C 1
ATOM 894 O O . LYS A 1 109 ? -25.010 7.858 20.748 1.00 71.44 109 LYS A O 1
ATOM 899 N N . LYS A 1 110 ? -23.779 7.680 18.880 1.00 66.06 110 LYS A N 1
ATOM 900 C CA . LYS A 1 110 ? -24.779 6.959 18.088 1.00 66.06 110 LYS A CA 1
ATOM 901 C C . LYS A 1 110 ? -24.567 5.461 18.296 1.00 66.06 110 LYS A C 1
ATOM 903 O O . LYS A 1 110 ? -23.756 4.850 17.599 1.00 66.06 110 LYS A O 1
ATOM 908 N N . LYS A 1 111 ? -25.294 4.870 19.248 1.00 57.59 111 LYS A N 1
ATOM 909 C CA . LYS A 1 111 ? -25.476 3.415 19.282 1.00 57.59 111 LYS A CA 1
ATOM 910 C C . LYS A 1 111 ? -26.259 3.044 18.026 1.00 57.59 111 LYS A C 1
ATOM 912 O O . LYS A 1 111 ? -27.397 3.476 17.869 1.00 57.59 111 LYS A O 1
ATOM 917 N N . VAL A 1 112 ? -25.649 2.289 17.114 1.00 60.00 112 VAL A N 1
ATOM 918 C CA . VAL A 1 112 ? -26.393 1.656 16.021 1.00 60.00 112 VAL A CA 1
ATOM 919 C C . VAL A 1 112 ? -27.320 0.644 16.684 1.00 60.00 112 VAL A C 1
ATOM 921 O O . VAL A 1 112 ? -26.889 -0.445 17.058 1.00 60.00 112 VAL A O 1
ATOM 924 N N . ILE A 1 113 ? -28.572 1.035 16.919 1.00 52.69 113 ILE A N 1
ATOM 925 C CA . ILE A 1 113 ? -29.618 0.111 17.340 1.00 52.69 113 ILE A CA 1
ATOM 926 C C . ILE A 1 113 ? -29.802 -0.828 16.150 1.00 52.69 113 ILE A C 1
ATOM 928 O O . ILE A 1 113 ? -30.377 -0.445 15.133 1.00 52.69 113 ILE A O 1
ATOM 932 N N . ARG A 1 114 ? -29.239 -2.036 16.234 1.00 50.88 114 ARG A N 1
ATOM 933 C CA . ARG A 1 114 ? -29.643 -3.124 15.346 1.00 50.88 114 ARG A CA 1
ATOM 934 C C . ARG A 1 114 ? -31.091 -3.424 15.714 1.00 50.88 114 ARG A C 1
ATOM 936 O O . ARG A 1 114 ? -31.340 -3.968 16.788 1.00 50.88 114 ARG A O 1
ATOM 943 N N . GLY A 1 115 ? -32.019 -2.949 14.885 1.00 44.66 115 GLY A N 1
ATOM 944 C CA . GLY A 1 115 ? -33.425 -3.324 14.979 1.00 44.66 115 GLY A CA 1
ATOM 945 C C . GLY A 1 115 ? -33.527 -4.846 15.013 1.00 44.66 115 GLY A C 1
ATOM 946 O O . GLY A 1 115 ? -32.801 -5.515 14.275 1.00 44.66 115 GLY A O 1
ATOM 947 N N . LYS A 1 116 ? -34.332 -5.340 15.957 1.00 37.47 116 LYS A N 1
ATOM 948 C CA . LYS A 1 116 ? -34.707 -6.750 16.080 1.00 37.47 116 LYS A CA 1
ATOM 949 C C . LYS A 1 116 ? -35.410 -7.229 14.820 1.00 37.47 116 LY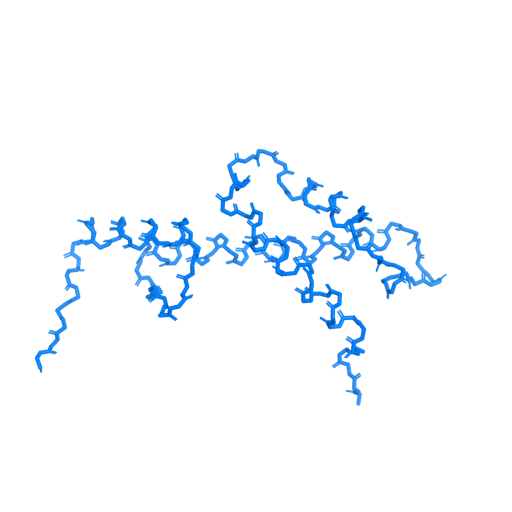S A C 1
ATOM 951 O O . LYS A 1 116 ? -36.171 -6.414 14.253 1.00 37.47 116 LYS A O 1
#

pLDDT: mean 85.89, std 11.79, range [37.47, 95.19]

Mean predicted aligned error: 6.8 Å

Organism: Schizaphis graminum (NCBI:txid13262)

Sequence (116 aa):
LKYPAQQFRLLVHKIMVYVGQQLPSKCHSLGIGDLLVNEVMALFDTKQLHCPQHDEQYTKKITKSIITLLVNHWCCDVNRLLRGKRMFQQGEKDPIKKLAHIWYSKHSKKKVIRGK